Protein AF-M7BZ52-F1 (afdb_monomer)

pLDDT: mean 93.53, std 8.0, range [59.31, 98.56]

Organism: Chelonia mydas (NCBI:txid8469)

Radius of gyration: 16.0 Å; Cα contacts (8 Å, |Δi|>4): 40; chains: 1; bounding box: 26×28×40 Å

Structure (mmCIF, N/CA/C/O backbone):
data_AF-M7BZ52-F1
#
_entry.id   AF-M7BZ52-F1
#
loop_
_atom_site.group_PDB
_atom_site.id
_atom_site.type_symbol
_atom_site.label_atom_id
_atom_site.label_alt_id
_atom_site.label_comp_id
_atom_site.label_asym_id
_atom_site.label_entity_id
_atom_site.label_seq_id
_atom_site.pdbx_PDB_ins_code
_atom_site.Cartn_x
_atom_site.Cartn_y
_atom_site.Cartn_z
_atom_site.occupancy
_atom_site.B_iso_or_equiv
_atom_site.auth_seq_id
_atom_site.auth_comp_id
_atom_site.auth_asym_id
_atom_site.auth_atom_id
_atom_site.pdbx_PDB_model_num
ATOM 1 N N . MET A 1 1 ? 9.856 -9.235 7.165 1.00 80.00 1 MET A N 1
ATOM 2 C CA . MET A 1 1 ? 10.579 -8.941 5.910 1.00 80.00 1 MET A CA 1
ATOM 3 C C . MET A 1 1 ? 9.669 -9.372 4.772 1.00 80.00 1 MET A C 1
ATOM 5 O O . MET A 1 1 ? 9.018 -10.395 4.927 1.00 80.00 1 MET A O 1
ATOM 9 N N . PHE A 1 2 ? 9.555 -8.580 3.712 1.00 93.88 2 PHE A N 1
ATOM 10 C CA . PHE A 1 2 ? 8.710 -8.851 2.548 1.00 93.88 2 PHE A CA 1
ATOM 11 C C . PHE A 1 2 ? 9.561 -8.714 1.287 1.00 93.88 2 PHE A C 1
ATOM 13 O O . PHE A 1 2 ? 10.366 -7.785 1.205 1.00 93.88 2 PHE A O 1
ATOM 20 N N . ALA A 1 3 ? 9.407 -9.637 0.343 1.00 93.69 3 ALA A N 1
ATOM 21 C CA . ALA A 1 3 ? 10.112 -9.618 -0.929 1.00 93.69 3 ALA A CA 1
ATOM 22 C C . ALA A 1 3 ? 9.092 -9.571 -2.067 1.00 93.69 3 ALA A C 1
ATOM 24 O O . ALA A 1 3 ? 8.111 -10.311 -2.040 1.00 93.69 3 ALA A O 1
ATOM 25 N N . SER A 1 4 ? 9.334 -8.711 -3.049 1.00 91.50 4 SER A N 1
ATOM 26 C CA . SER A 1 4 ? 8.530 -8.614 -4.266 1.00 91.50 4 SER A CA 1
ATOM 27 C C . SER A 1 4 ? 9.444 -8.583 -5.485 1.00 91.50 4 SER A C 1
ATOM 29 O O . SER A 1 4 ? 10.568 -8.081 -5.410 1.00 91.50 4 SER A O 1
ATOM 31 N N . ALA A 1 5 ? 8.965 -9.132 -6.594 1.00 95.56 5 ALA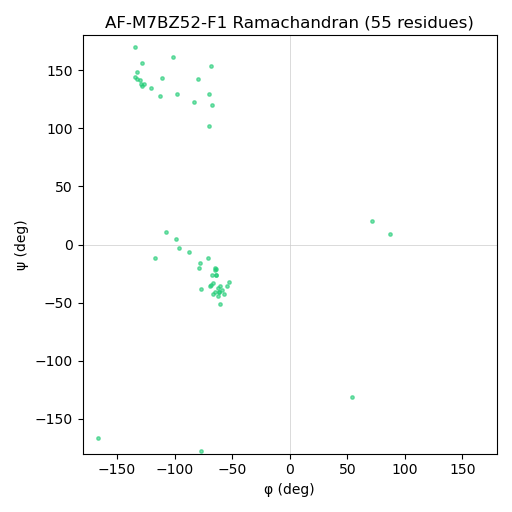 A N 1
ATOM 32 C CA . ALA A 1 5 ? 9.619 -9.076 -7.890 1.00 95.56 5 ALA A CA 1
ATOM 33 C C . ALA A 1 5 ? 8.591 -8.666 -8.947 1.00 95.56 5 ALA A C 1
ATOM 35 O O . ALA A 1 5 ? 7.433 -9.077 -8.880 1.00 95.56 5 ALA A O 1
ATOM 36 N N . GLY A 1 6 ? 9.015 -7.856 -9.908 1.00 95.00 6 GLY A N 1
ATOM 37 C CA . GLY A 1 6 ? 8.151 -7.314 -10.948 1.00 95.00 6 GLY A CA 1
ATOM 38 C C . GLY A 1 6 ? 8.956 -6.689 -12.077 1.00 95.00 6 GLY A C 1
ATOM 39 O O . GLY A 1 6 ? 10.165 -6.903 -12.177 1.00 95.00 6 GLY A O 1
ATOM 40 N N . LEU A 1 7 ? 8.274 -5.926 -12.925 1.00 97.25 7 LEU A N 1
ATOM 41 C CA . LEU A 1 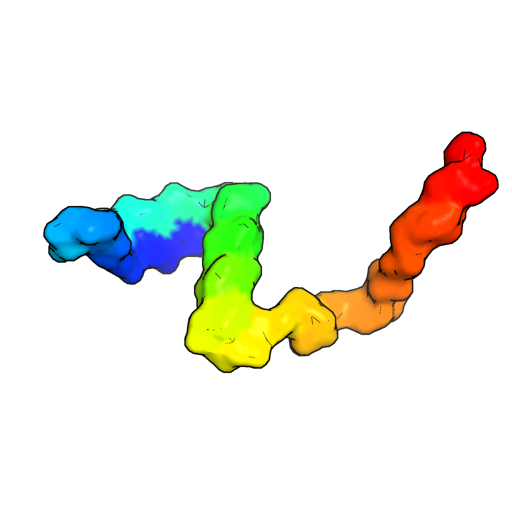7 ? 8.891 -5.165 -14.005 1.00 97.25 7 LEU A CA 1
ATOM 42 C C . LEU A 1 7 ? 8.798 -3.668 -13.701 1.00 97.25 7 LEU A C 1
ATOM 44 O O . LEU A 1 7 ? 7.796 -3.220 -13.142 1.00 97.25 7 LEU A O 1
ATOM 48 N N . ASN A 1 8 ? 9.829 -2.909 -14.066 1.00 95.44 8 ASN A N 1
ATOM 49 C CA . ASN A 1 8 ? 9.754 -1.447 -14.092 1.00 95.44 8 ASN A CA 1
ATOM 50 C C . ASN A 1 8 ? 8.975 -0.956 -15.331 1.00 95.44 8 ASN A C 1
ATOM 52 O O . ASN A 1 8 ? 8.501 -1.746 -16.150 1.00 95.44 8 ASN A O 1
ATOM 56 N N . GL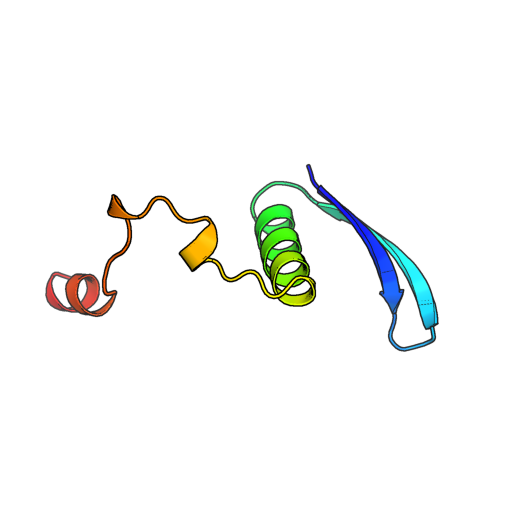U A 1 9 ? 8.877 0.360 -15.504 1.00 96.69 9 GLU A N 1
ATOM 57 C CA . GLU A 1 9 ? 8.157 0.986 -16.617 1.00 96.69 9 GLU A CA 1
ATOM 58 C C . GLU A 1 9 ? 8.777 0.691 -17.996 1.00 96.69 9 GLU A C 1
ATOM 60 O O . GLU A 1 9 ? 8.083 0.774 -19.008 1.00 96.69 9 GLU A O 1
ATOM 65 N N . ALA A 1 10 ? 10.062 0.325 -18.049 1.00 97.62 10 ALA A N 1
ATOM 66 C CA . ALA A 1 10 ? 10.758 -0.081 -19.271 1.00 97.62 10 ALA A CA 1
ATOM 67 C C . ALA A 1 10 ? 10.617 -1.586 -19.581 1.00 97.62 10 ALA A C 1
ATOM 69 O O . ALA A 1 10 ? 11.025 -2.030 -20.654 1.00 97.62 10 ALA A O 1
ATOM 70 N N . GLY A 1 11 ? 10.020 -2.370 -18.676 1.00 97.38 11 GLY A N 1
ATOM 71 C CA . GLY A 1 11 ? 9.893 -3.822 -18.800 1.00 97.38 11 GLY A CA 1
ATOM 72 C C . GLY A 1 11 ? 11.088 -4.614 -18.259 1.00 97.38 11 GLY A C 1
ATOM 73 O O . GLY A 1 11 ? 11.130 -5.830 -18.448 1.00 97.38 11 GLY A O 1
ATOM 74 N N . ASP A 1 12 ? 12.040 -3.972 -17.577 1.00 98.00 12 ASP A N 1
ATOM 75 C CA . ASP A 1 12 ? 13.177 -4.655 -16.958 1.00 98.00 12 ASP A CA 1
ATOM 76 C C . ASP A 1 12 ? 12.777 -5.297 -15.628 1.00 98.00 12 ASP A C 1
ATOM 78 O O . ASP A 1 12 ? 12.023 -4.719 -14.840 1.00 98.00 12 ASP A O 1
ATOM 82 N N . ALA A 1 13 ? 13.329 -6.478 -15.341 1.00 97.75 13 ALA A N 1
ATOM 83 C CA . ALA A 1 13 ? 13.073 -7.187 -14.093 1.00 97.75 13 ALA A CA 1
ATOM 84 C C . ALA A 1 13 ? 13.716 -6.482 -12.889 1.00 97.75 13 ALA A C 1
ATOM 86 O O . ALA A 1 13 ? 14.917 -6.209 -12.870 1.00 97.75 13 ALA A O 1
ATOM 87 N N . VAL A 1 14 ? 12.916 -6.258 -11.847 1.00 96.94 14 VAL A N 1
ATOM 88 C CA . VAL A 1 14 ? 13.328 -5.635 -10.586 1.00 96.94 14 VAL A CA 1
ATOM 89 C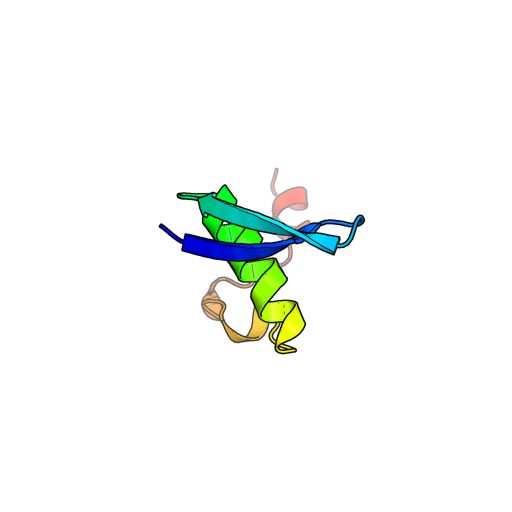 C . VAL A 1 14 ? 12.861 -6.491 -9.412 1.00 96.94 14 VAL A C 1
ATOM 91 O O . VAL A 1 14 ? 11.760 -7.038 -9.417 1.00 96.94 14 VAL A O 1
ATOM 94 N N . SER A 1 15 ? 13.697 -6.592 -8.378 1.00 95.75 15 SER A N 1
ATOM 95 C CA . SER A 1 15 ? 13.359 -7.253 -7.115 1.00 95.75 15 SER A CA 1
ATOM 96 C C . SER A 1 15 ? 13.667 -6.355 -5.924 1.00 95.75 15 SER A C 1
ATOM 98 O O . SER A 1 15 ? 14.746 -5.760 -5.866 1.00 95.75 15 SER A O 1
ATOM 100 N N . TRP A 1 16 ? 12.771 -6.324 -4.941 1.00 93.06 16 TRP A N 1
ATOM 101 C CA . TRP A 1 16 ? 12.929 -5.556 -3.710 1.00 93.06 16 TRP A CA 1
ATOM 102 C C . TRP A 1 16 ? 12.740 -6.432 -2.478 1.00 93.06 16 TRP A C 1
ATOM 104 O O . TRP A 1 16 ? 11.806 -7.228 -2.402 1.00 93.06 16 TRP A O 1
ATOM 114 N N . GLN A 1 17 ? 13.603 -6.232 -1.481 1.00 97.00 17 GLN A N 1
ATOM 115 C CA . GLN A 1 17 ? 13.403 -6.713 -0.117 1.00 97.00 17 GLN A CA 1
ATOM 116 C C . GLN A 1 17 ? 13.199 -5.519 0.804 1.00 97.00 17 GLN A C 1
ATOM 118 O O . GLN A 1 17 ? 14.015 -4.602 0.846 1.00 97.00 17 GLN A O 1
ATOM 123 N N . ALA A 1 18 ? 12.115 -5.555 1.569 1.00 96.56 18 ALA A N 1
ATOM 124 C CA . ALA A 1 18 ? 11.764 -4.512 2.514 1.00 96.56 18 ALA A CA 1
ATOM 125 C C . ALA A 1 18 ? 11.480 -5.092 3.902 1.00 96.56 18 ALA A C 1
ATOM 127 O O . ALA A 1 18 ? 11.090 -6.251 4.085 1.00 96.56 18 ALA A O 1
ATOM 128 N N . SER A 1 19 ? 11.634 -4.251 4.915 1.00 97.69 19 SER A N 1
ATOM 129 C CA . SER A 1 19 ? 11.260 -4.540 6.297 1.00 97.69 19 SER A CA 1
ATOM 130 C C . SER A 1 19 ? 10.513 -3.346 6.900 1.00 97.69 19 SER A C 1
ATOM 132 O O . SER A 1 19 ? 10.402 -2.287 6.278 1.00 97.69 19 SER A O 1
ATOM 134 N N . GLY A 1 20 ? 9.930 -3.541 8.087 1.00 97.31 20 GLY A N 1
ATOM 135 C CA . GLY A 1 20 ? 9.215 -2.490 8.812 1.00 97.31 20 GLY A CA 1
ATOM 136 C C . GLY A 1 20 ? 8.111 -1.823 7.986 1.00 97.31 20 GLY A C 1
ATOM 137 O O . GLY A 1 20 ? 7.287 -2.493 7.363 1.00 97.31 20 GLY A O 1
ATOM 138 N N . TRP A 1 21 ? 8.107 -0.490 7.986 1.00 97.62 21 TRP A N 1
ATOM 139 C CA . TRP A 1 21 ? 7.069 0.313 7.341 1.00 97.62 21 TRP A CA 1
ATOM 140 C C . TRP A 1 21 ? 7.038 0.161 5.816 1.00 97.62 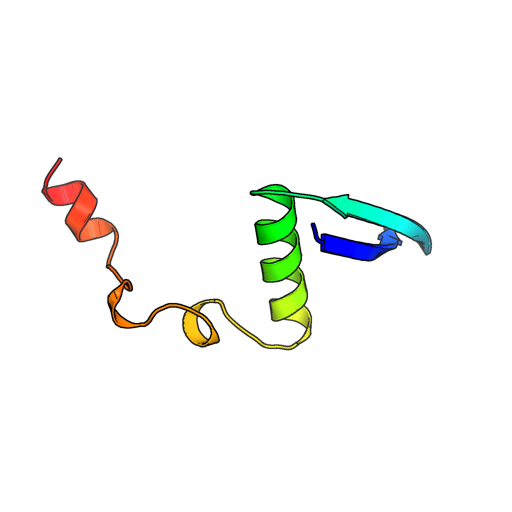21 TRP A C 1
ATOM 142 O O . TRP A 1 21 ? 5.964 0.007 5.241 1.00 97.62 21 TRP A O 1
ATOM 152 N N . ALA A 1 22 ? 8.205 0.107 5.167 1.00 97.19 22 ALA A N 1
ATOM 153 C CA . ALA A 1 22 ? 8.291 -0.087 3.720 1.00 97.19 22 ALA A CA 1
ATOM 15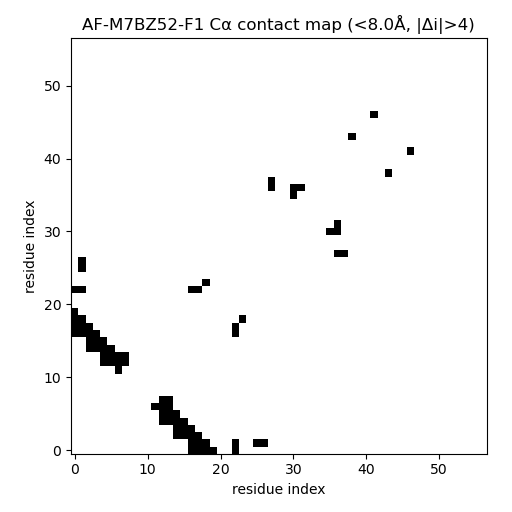4 C C . ALA A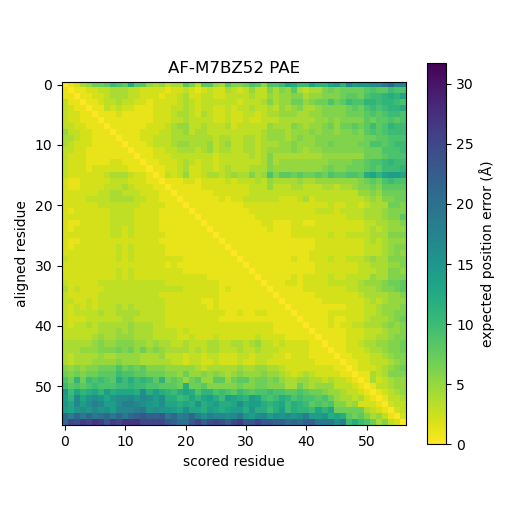 1 22 ? 7.675 -1.428 3.294 1.00 97.19 22 ALA A C 1
ATOM 156 O O . ALA A 1 22 ? 6.921 -1.491 2.327 1.00 97.19 22 ALA A O 1
ATOM 157 N N . ALA A 1 23 ? 7.913 -2.493 4.069 1.00 97.62 23 ALA A N 1
ATOM 158 C CA . ALA A 1 23 ? 7.262 -3.776 3.825 1.00 97.62 23 ALA A CA 1
ATOM 159 C C . ALA A 1 23 ? 5.738 -3.682 3.970 1.00 97.62 23 ALA A C 1
ATOM 161 O O . ALA A 1 23 ? 5.024 -4.338 3.218 1.00 97.62 23 ALA A O 1
ATOM 162 N N . ARG A 1 24 ? 5.228 -2.901 4.932 1.00 97.56 24 ARG A N 1
ATOM 163 C CA . ARG A 1 24 ? 3.782 -2.728 5.149 1.00 97.56 24 ARG A CA 1
ATOM 164 C C . ARG A 1 24 ? 3.114 -2.008 3.979 1.00 97.56 24 ARG A C 1
ATOM 166 O O . ARG A 1 24 ? 2.050 -2.445 3.560 1.00 97.56 24 ARG A O 1
ATOM 173 N N . ILE A 1 25 ? 3.744 -0.956 3.453 1.00 97.38 25 ILE A N 1
ATOM 174 C CA . ILE A 1 25 ? 3.258 -0.252 2.257 1.00 97.38 25 ILE A CA 1
ATOM 175 C C . ILE A 1 25 ? 3.209 -1.222 1.077 1.00 97.38 25 ILE A C 1
ATOM 177 O O . ILE A 1 25 ? 2.155 -1.391 0.482 1.00 97.38 25 ILE A O 1
ATOM 181 N N . LEU A 1 26 ? 4.306 -1.940 0.801 1.00 96.38 26 LEU A N 1
ATOM 182 C CA . LEU A 1 26 ? 4.336 -2.901 -0.306 1.00 96.38 26 LEU A CA 1
ATOM 183 C C . LEU A 1 26 ? 3.239 -3.963 -0.186 1.00 96.38 26 LEU A C 1
ATOM 185 O O . LEU A 1 26 ? 2.580 -4.265 -1.170 1.00 96.38 26 LEU A O 1
ATOM 189 N N . GLN A 1 27 ? 3.001 -4.503 1.010 1.00 97.19 27 GLN A N 1
ATOM 190 C CA . GLN A 1 27 ? 1.909 -5.456 1.225 1.00 97.19 27 GLN A CA 1
ATOM 191 C C . GLN A 1 27 ? 0.530 -4.842 0.934 1.00 97.19 27 GLN A C 1
ATOM 193 O O . GLN A 1 27 ? -0.291 -5.507 0.316 1.00 97.19 27 GLN A O 1
ATOM 198 N N . HIS A 1 28 ? 0.291 -3.587 1.334 1.00 97.56 28 HIS A N 1
ATOM 199 C CA . HIS A 1 28 ? -0.965 -2.881 1.058 1.00 97.56 28 HIS A CA 1
ATOM 200 C C . HIS A 1 28 ? -1.207 -2.693 -0.445 1.00 97.56 28 HIS A C 1
ATOM 202 O O . HIS A 1 28 ? -2.302 -2.964 -0.924 1.00 97.56 28 HIS A O 1
ATOM 208 N N . GLU A 1 29 ? -0.182 -2.292 -1.199 1.00 97.12 29 GLU A N 1
ATOM 209 C CA . GLU A 1 29 ? -0.321 -2.128 -2.651 1.00 97.12 29 GLU A CA 1
ATOM 210 C C . GLU A 1 29 ? -0.514 -3.472 -3.371 1.00 97.12 29 GLU A C 1
ATOM 212 O O . GLU A 1 29 ? -1.269 -3.562 -4.336 1.00 97.12 29 GLU A O 1
ATOM 217 N N . MET A 1 30 ? 0.122 -4.543 -2.884 1.00 95.94 30 MET A N 1
ATOM 218 C CA . MET A 1 30 ? -0.065 -5.888 -3.441 1.00 95.94 30 MET A CA 1
ATOM 219 C C . MET A 1 30 ? -1.463 -6.448 -3.145 1.00 95.94 30 MET A C 1
ATOM 221 O O . MET A 1 30 ? -2.038 -7.106 -4.010 1.00 95.94 30 MET A O 1
ATOM 225 N N . ASP A 1 31 ? -2.033 -6.157 -1.970 1.00 98.25 31 ASP A N 1
ATOM 226 C CA . ASP A 1 31 ? -3.413 -6.524 -1.623 1.00 98.25 31 ASP A CA 1
ATOM 227 C C . ASP A 1 31 ? -4.416 -5.914 -2.631 1.00 98.25 31 ASP A C 1
ATOM 229 O O . ASP A 1 31 ? -5.331 -6.610 -3.084 1.00 98.25 31 ASP A O 1
ATOM 233 N N . HIS A 1 32 ? -4.202 -4.666 -3.081 1.00 98.12 32 HIS A N 1
ATOM 234 C CA . HIS A 1 32 ? -5.058 -4.022 -4.095 1.00 98.12 32 HIS A CA 1
ATOM 235 C C . HIS A 1 32 ? -5.082 -4.778 -5.426 1.00 98.12 32 HIS A C 1
ATOM 237 O O . HIS A 1 32 ? -6.139 -4.875 -6.051 1.00 98.12 32 HIS A O 1
ATOM 243 N N . LEU A 1 33 ? -3.962 -5.378 -5.849 1.00 97.00 33 LEU A N 1
ATOM 244 C CA . LEU A 1 33 ? -3.911 -6.208 -7.065 1.00 97.00 33 LEU A CA 1
ATOM 245 C C . LEU A 1 33 ? -4.767 -7.479 -6.948 1.00 97.00 33 LEU A C 1
ATOM 247 O O . LEU A 1 33 ? -5.144 -8.069 -7.959 1.00 97.00 33 LEU A O 1
ATOM 251 N N . GLN A 1 34 ? -5.083 -7.894 -5.722 1.00 97.69 34 GLN A N 1
ATOM 252 C CA . GLN A 1 34 ? -5.957 -9.026 -5.416 1.00 97.69 34 GLN A CA 1
ATOM 253 C C . GLN A 1 34 ? -7.390 -8.587 -5.075 1.00 97.69 34 GLN A C 1
ATOM 255 O O . GLN A 1 34 ? -8.213 -9.427 -4.712 1.00 97.69 34 GLN A O 1
ATOM 260 N N . GLY A 1 35 ? -7.700 -7.290 -5.184 1.00 98.00 35 GLY A N 1
ATOM 261 C CA . GLY A 1 35 ? -8.998 -6.725 -4.815 1.00 98.00 35 GLY A CA 1
ATOM 262 C C . GLY A 1 35 ? -9.255 -6.689 -3.306 1.00 98.00 35 GLY A C 1
ATOM 263 O O . GLY A 1 35 ? -10.411 -6.619 -2.899 1.00 98.00 35 GLY A O 1
ATOM 264 N N . ILE A 1 36 ? -8.203 -6.763 -2.486 1.00 98.56 36 ILE A N 1
ATOM 265 C CA . ILE A 1 36 ? -8.289 -6.748 -1.025 1.00 98.56 36 ILE A CA 1
ATOM 266 C C . ILE A 1 36 ? -8.012 -5.331 -0.524 1.00 98.56 36 ILE A C 1
ATOM 268 O O . ILE A 1 36 ? -6.995 -4.727 -0.857 1.00 98.56 36 ILE A O 1
ATOM 272 N N . LEU A 1 37 ? -8.894 -4.811 0.324 1.00 98.25 37 LEU A N 1
ATOM 273 C CA . LEU A 1 37 ? -8.731 -3.519 0.978 1.00 98.25 37 LEU A CA 1
ATOM 274 C C . LEU A 1 37 ? -8.248 -3.695 2.421 1.00 98.25 37 LEU A C 1
ATOM 276 O O . LEU A 1 37 ? -8.419 -4.736 3.053 1.00 98.25 37 LEU A O 1
ATOM 280 N N . TYR A 1 38 ? -7.696 -2.626 3.007 1.00 97.56 38 TYR A N 1
ATOM 281 C CA . TYR A 1 38 ? -7.273 -2.640 4.416 1.00 97.56 38 TYR A CA 1
ATOM 282 C C . TYR A 1 38 ? -8.405 -3.057 5.373 1.00 97.56 38 TYR A C 1
ATOM 284 O O . TYR A 1 38 ? -8.155 -3.756 6.355 1.00 97.56 38 TYR A O 1
ATOM 292 N N . ILE A 1 39 ? -9.647 -2.664 5.074 1.00 97.44 39 ILE A N 1
ATOM 293 C CA . ILE A 1 39 ? -10.818 -2.983 5.902 1.00 97.44 39 ILE A CA 1
ATOM 294 C C . ILE A 1 39 ? -11.123 -4.486 5.970 1.00 97.44 39 ILE A C 1
ATOM 296 O O . ILE A 1 39 ? -11.734 -4.919 6.943 1.00 97.44 39 ILE A O 1
ATOM 300 N N . ASP A 1 40 ? -10.645 -5.277 5.008 1.00 98.00 40 ASP A N 1
ATOM 301 C CA . ASP A 1 40 ? -10.820 -6.733 4.991 1.00 98.00 40 ASP A CA 1
ATOM 302 C C . ASP A 1 40 ? -9.842 -7.445 5.943 1.00 98.00 40 ASP A C 1
ATOM 304 O O . ASP A 1 40 ? -10.071 -8.586 6.341 1.00 98.00 40 ASP A O 1
ATOM 308 N N . LYS A 1 41 ? -8.742 -6.775 6.325 1.00 97.50 41 LYS A N 1
AT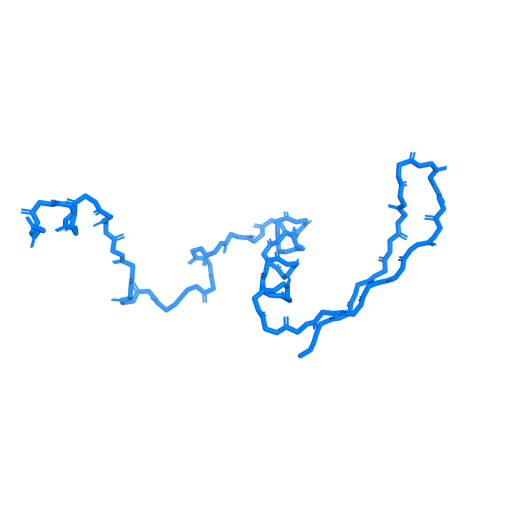OM 309 C CA . LYS A 1 41 ? -7.647 -7.337 7.142 1.00 97.50 41 LYS A CA 1
ATOM 310 C C . LYS A 1 41 ? -7.467 -6.650 8.499 1.00 97.50 41 LYS A C 1
ATOM 312 O O . LYS A 1 41 ? -6.696 -7.138 9.324 1.00 97.50 41 LYS A O 1
ATOM 317 N N . MET A 1 42 ? -8.105 -5.504 8.726 1.00 97.38 42 MET A N 1
ATOM 318 C CA . MET A 1 42 ? -7.923 -4.719 9.949 1.00 97.38 42 MET A CA 1
ATOM 319 C C . MET A 1 42 ? -8.486 -5.418 11.194 1.00 97.38 42 MET A C 1
ATOM 321 O O . MET A 1 42 ? -9.473 -6.151 11.127 1.00 97.38 42 MET A O 1
ATOM 325 N N . GLU A 1 43 ? -7.933 -5.109 12.370 1.00 97.62 43 GLU A N 1
ATOM 326 C CA . GLU A 1 43 ? -8.619 -5.407 13.628 1.00 97.62 43 GLU A CA 1
ATOM 327 C C . GLU A 1 43 ? -9.834 -4.476 13.751 1.00 97.62 43 GLU A C 1
ATOM 329 O O . GLU A 1 43 ? -9.699 -3.297 14.074 1.00 97.62 43 GLU A O 1
ATOM 334 N N . SER A 1 44 ? -11.030 -4.995 13.476 1.00 96.25 44 SER A N 1
ATOM 335 C CA . SER A 1 44 ? -12.259 -4.200 13.314 1.00 96.25 44 SER A CA 1
ATOM 336 C C . SER A 1 44 ? -12.574 -3.253 14.478 1.00 96.25 44 SER A C 1
ATOM 338 O O . SER A 1 44 ? -13.084 -2.157 14.257 1.00 96.25 44 SER A O 1
ATOM 340 N N . ARG A 1 45 ? -12.218 -3.627 15.714 1.00 96.62 45 ARG A N 1
ATOM 341 C CA . ARG A 1 45 ? -12.412 -2.801 16.921 1.00 96.62 45 ARG A CA 1
ATOM 342 C C . ARG A 1 45 ? -11.499 -1.575 17.002 1.00 96.62 45 ARG A C 1
ATOM 344 O O . ARG A 1 45 ? -11.731 -0.715 17.844 1.00 96.62 45 ARG A O 1
ATOM 351 N N . THR A 1 46 ? -10.488 -1.484 16.144 1.00 95.25 46 THR A N 1
ATOM 352 C CA . THR A 1 46 ? -9.553 -0.348 16.071 1.00 95.25 46 THR A CA 1
ATOM 353 C C . THR A 1 46 ? -9.942 0.677 15.007 1.00 95.25 46 THR A C 1
ATOM 355 O O . THR A 1 46 ? -9.284 1.708 14.873 1.00 95.25 46 THR A O 1
ATOM 358 N N . PHE A 1 47 ? -11.009 0.420 14.243 1.00 95.81 47 PHE A N 1
ATOM 359 C CA . PHE A 1 47 ? -11.478 1.353 13.230 1.00 95.81 47 PHE A CA 1
ATOM 360 C C . PHE A 1 47 ? -12.024 2.623 13.888 1.00 95.81 47 PHE A C 1
ATOM 362 O O . PHE A 1 47 ? -12.972 2.583 14.673 1.00 95.81 47 PHE A O 1
ATOM 369 N N . VAL A 1 48 ? -11.415 3.760 13.563 1.00 92.75 48 VAL A N 1
ATOM 370 C CA . VAL A 1 48 ? -11.717 5.052 14.177 1.00 92.75 48 VAL A CA 1
ATOM 371 C C . VAL A 1 48 ? -11.846 6.122 13.105 1.00 92.75 48 VAL A C 1
ATOM 373 O O . VAL A 1 48 ? -11.136 6.118 12.101 1.00 92.75 48 VAL A O 1
ATOM 376 N N . ASN A 1 49 ? -12.766 7.057 13.321 1.00 91.62 49 ASN A N 1
ATOM 377 C CA . ASN A 1 49 ? -12.888 8.237 12.480 1.00 91.62 49 ASN A CA 1
ATOM 378 C C . ASN A 1 49 ? -11.878 9.297 12.949 1.00 91.62 49 ASN A C 1
ATOM 380 O O . ASN A 1 49 ? -11.900 9.713 14.107 1.00 91.62 49 ASN A O 1
ATOM 384 N N . THR A 1 50 ? -11.000 9.734 12.046 1.00 89.06 50 THR A N 1
ATOM 385 C CA . THR A 1 50 ? -9.886 10.647 12.352 1.00 89.06 50 THR A CA 1
ATOM 386 C C . THR A 1 50 ? -10.342 12.026 12.824 1.00 89.06 50 THR A C 1
ATOM 388 O O . THR A 1 50 ? -9.654 12.651 13.625 1.00 89.06 50 THR A O 1
ATOM 391 N N . ARG A 1 51 ? -11.541 12.474 12.436 1.00 86.19 51 ARG A N 1
ATOM 392 C CA . ARG A 1 51 ? -12.099 13.765 12.866 1.00 86.19 51 ARG A CA 1
ATOM 393 C C . ARG A 1 51 ? -12.357 13.820 14.374 1.00 86.19 51 ARG A C 1
ATOM 395 O O . ARG A 1 51 ? -12.310 14.895 14.962 1.00 86.19 51 ARG A O 1
ATOM 402 N N . TRP A 1 52 ? -12.587 12.674 15.022 1.00 80.19 52 TRP A N 1
ATOM 403 C CA . TRP A 1 52 ? -12.669 12.607 16.486 1.00 80.19 52 TRP A CA 1
ATOM 404 C C . TRP A 1 52 ? -11.329 12.879 17.172 1.00 80.19 52 TRP A C 1
ATOM 406 O O . TRP A 1 52 ? -11.327 13.332 18.312 1.00 80.19 52 TRP A O 1
ATOM 416 N N . MET A 1 53 ? -10.198 12.618 16.515 1.00 78.88 53 MET A N 1
ATOM 417 C CA . MET A 1 53 ? -8.879 12.937 17.070 1.00 78.88 53 MET A CA 1
ATOM 418 C C . MET A 1 53 ? -8.581 14.433 16.949 1.00 78.88 53 MET A C 1
ATOM 420 O O . MET A 1 53 ? -8.045 15.021 17.879 1.00 78.88 53 MET A O 1
ATOM 424 N N . GLU A 1 54 ? -8.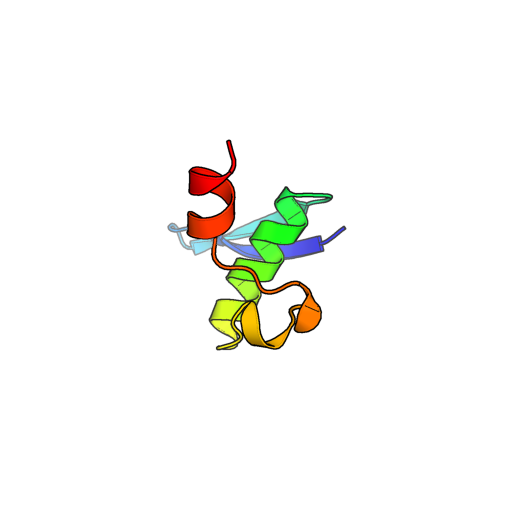989 15.058 15.844 1.00 80.06 54 GLU A N 1
ATOM 425 C CA . GLU A 1 54 ? -8.775 16.490 15.585 1.00 80.06 54 GLU A CA 1
ATOM 426 C C . GLU A 1 54 ? -9.561 17.403 16.538 1.00 80.06 54 GLU A C 1
ATOM 428 O O . GLU A 1 54 ? -9.085 18.475 16.891 1.00 80.06 54 GLU A O 1
ATOM 433 N N . LEU A 1 55 ? -10.758 16.989 16.971 1.00 76.06 55 LEU A N 1
ATOM 434 C CA . LEU A 1 55 ? -11.601 17.776 17.883 1.00 76.06 55 LEU A CA 1
ATOM 435 C C . LEU A 1 55 ? -11.163 17.709 19.355 1.00 76.06 55 LEU A C 1
ATOM 437 O O . LEU A 1 55 ? -11.624 18.519 20.154 1.00 76.06 55 LEU A O 1
ATOM 441 N N . ASN A 1 56 ? -10.319 16.739 19.714 1.00 65.94 56 ASN A N 1
ATOM 442 C CA . ASN A 1 56 ? -9.853 16.502 21.084 1.00 65.94 56 ASN A CA 1
ATOM 443 C C . ASN A 1 56 ? -8.382 16.918 21.296 1.00 65.94 56 ASN A C 1
ATOM 445 O O . ASN A 1 56 ? -7.792 16.541 22.310 1.00 65.94 56 ASN A O 1
ATOM 449 N N . ALA A 1 57 ? -7.796 17.632 20.328 1.00 59.31 57 ALA A N 1
ATOM 450 C CA . ALA A 1 57 ? -6.424 18.136 20.360 1.00 59.31 57 ALA A CA 1
ATOM 451 C C . ALA A 1 57 ? -6.330 19.533 20.992 1.00 59.31 57 ALA A C 1
ATOM 453 O O . ALA A 1 57 ? -7.255 20.349 20.778 1.00 59.31 57 ALA A O 1
#

Solvent-accessible surface area (backbone atoms only — not comparable to full-atom values): 3684 Å² total; per-residue (Å²): 118,42,74,52,73,52,60,50,98,86,65,49,82,46,74,51,78,32,49,71,67,61,25,52,52,54,51,53,60,54,33,48,80,71,75,44,54,69,83,81,73,50,67,72,90,72,71,72,68,68,69,65,57,66,74,74,106

InterPro domains:
  IPR023635 Peptide deformylase [PF01327] (6-45)
  IPR023635 Peptide deformylase [PTHR10458] (6-54)
  IPR036821 Peptide deformylase superfamily [G3DSA:3.90.45.10] (3-55)
  IPR036821 Peptide deformylase superfamily [SSF56420] (6-50)

Foldseek 3Di:
DDKDWDADPVRDIDIDDDDDPVRVVVVQVVCVVVVHHPCNVDPVVPDDDCVVVVVVD

Secondary structure (DSSP, 8-state):
-EEEEEE-TTS-EEEEEE-HHHHHHHHHHHHHHTT--HHHHS-GGG---THHHHTT-

Mean predicted aligned error: 4.36 Å

Nearest PDB structures (foldseek):
  6jev-assembly1_A  TM=8.971E-01  e=5.036E-02  Acinetobacter baumannii MRSN 3527
  3cpm-assembly1_A  TM=7.546E-01  e=6.668E-02  unclassified
  7w3i-assembly1_y  TM=4.272E-01  e=3.165E+00  Homo sapiens
  2kgf-assembly1_A  TM=4.402E-01  e=4.191E+00  Mason-Pfizer monkey virus
  6nkl-assembly1_C  TM=3.867E-01  e=7.348E+00  Haemophilus influenzae

Sequence (57 aa):
MFASAGLNEAGDAVSWQASGWAARILQHEMDHLQGILYIDKMESRTFVNTRWMELNA